Protein AF-A0A7S0GCL4-F1 (afdb_monomer_lite)

Foldseek 3Di:
DDDPDQPDWDACPPPVSVPPAAFPVRHRDDRIFGWDPWDADPVQRKIKTKGQCCVPPVTHHPQFRMKIWIFGADPVNQATQKTWIFTHHPPPPPVPDPPDDDHGPDIGMPNVDGDGDPDDDDPPPDD

Structure (mmCIF, N/CA/C/O backbone):
data_AF-A0A7S0GCL4-F1
#
_entry.id   AF-A0A7S0GCL4-F1
#
loop_
_atom_site.group_PDB
_atom_site.id
_atom_site.type_symbol
_atom_site.label_atom_id
_atom_site.label_alt_id
_atom_site.label_comp_id
_atom_site.label_asym_id
_atom_site.label_entity_id
_atom_site.label_seq_id
_atom_site.pdbx_PDB_ins_code
_atom_site.Cartn_x
_atom_site.Cartn_y
_atom_site.Cartn_z
_atom_site.occupancy
_atom_site.B_iso_or_equiv
_atom_site.auth_seq_id
_atom_site.auth_comp_id
_atom_site.auth_asym_id
_atom_site.auth_atom_id
_atom_site.pdbx_PDB_model_num
ATOM 1 N N . MET A 1 1 ? 24.208 -7.620 14.648 1.00 41.59 1 MET A N 1
ATOM 2 C CA . MET A 1 1 ? 23.331 -6.603 14.029 1.00 41.59 1 MET A CA 1
ATOM 3 C C . MET A 1 1 ? 22.014 -7.304 13.736 1.00 41.59 1 MET A C 1
ATOM 5 O O . MET A 1 1 ? 22.024 -8.241 12.950 1.00 41.59 1 MET A O 1
ATOM 9 N N . HIS A 1 2 ? 20.944 -6.985 14.464 1.00 43.97 2 HIS A N 1
ATOM 10 C CA . HIS A 1 2 ? 19.641 -7.617 14.237 1.00 43.97 2 HIS A CA 1
ATOM 11 C C . HIS A 1 2 ? 19.005 -7.027 12.972 1.00 43.97 2 HIS A C 1
ATOM 13 O O . HIS A 1 2 ? 19.175 -5.828 12.733 1.00 43.97 2 HIS A O 1
ATOM 19 N N . PRO A 1 3 ? 18.318 -7.834 12.144 1.00 53.06 3 PRO A N 1
ATOM 20 C CA . PRO A 1 3 ? 17.531 -7.286 11.050 1.00 53.06 3 PRO A CA 1
ATOM 21 C C . PRO A 1 3 ? 16.483 -6.320 11.624 1.00 53.06 3 PRO A C 1
ATOM 23 O O . PRO A 1 3 ? 15.993 -6.559 12.732 1.00 53.06 3 PRO A O 1
ATOM 26 N N . PRO A 1 4 ? 16.155 -5.224 10.919 1.00 57.09 4 PRO A N 1
ATOM 27 C CA . PRO A 1 4 ? 15.105 -4.322 11.366 1.00 57.09 4 PRO A CA 1
ATOM 28 C C . PRO A 1 4 ? 13.804 -5.109 11.539 1.00 57.09 4 PRO A C 1
ATOM 30 O O . PRO A 1 4 ? 13.431 -5.912 10.682 1.00 57.09 4 PRO A O 1
ATOM 33 N N . GLU A 1 5 ? 13.135 -4.895 12.665 1.00 63.59 5 GLU A N 1
ATOM 34 C CA . GLU A 1 5 ? 11.857 -5.527 12.959 1.00 63.59 5 GLU A CA 1
ATOM 35 C C . GLU A 1 5 ? 10.811 -5.062 11.934 1.00 63.59 5 GLU A C 1
ATOM 37 O O . GLU A 1 5 ? 10.559 -3.865 11.771 1.00 63.59 5 GLU A O 1
ATOM 42 N N . ILE A 1 6 ? 10.233 -6.005 11.183 1.00 64.44 6 ILE A N 1
ATOM 43 C CA . ILE A 1 6 ? 9.189 -5.699 10.200 1.00 64.44 6 ILE A CA 1
ATOM 44 C C . ILE A 1 6 ? 7.872 -5.534 10.958 1.00 64.44 6 ILE A C 1
ATOM 46 O O . ILE A 1 6 ? 7.178 -6.511 11.223 1.00 64.44 6 ILE A O 1
ATOM 50 N N . LEU A 1 7 ? 7.525 -4.287 11.276 1.00 76.69 7 LEU A N 1
ATOM 51 C CA . LEU A 1 7 ? 6.315 -3.954 12.038 1.00 76.69 7 LEU A CA 1
ATOM 52 C C . LEU A 1 7 ? 5.016 -4.166 11.243 1.00 76.69 7 LEU A C 1
ATOM 54 O O . LEU A 1 7 ? 3.968 -4.427 11.824 1.00 76.69 7 LEU A O 1
ATOM 58 N N . ALA A 1 8 ? 5.062 -4.043 9.913 1.00 86.06 8 ALA A N 1
ATOM 59 C CA . ALA A 1 8 ? 3.903 -4.219 9.039 1.00 86.06 8 ALA A CA 1
ATOM 60 C C . ALA A 1 8 ? 4.331 -4.609 7.616 1.00 86.06 8 ALA A C 1
ATOM 62 O O . ALA A 1 8 ? 5.408 -4.225 7.157 1.00 86.06 8 ALA A O 1
ATOM 63 N N . TYR A 1 9 ? 3.483 -5.345 6.891 1.00 89.62 9 TYR A N 1
ATOM 64 C CA . TYR A 1 9 ? 3.735 -5.740 5.501 1.00 89.62 9 TYR A CA 1
ATOM 65 C C . TYR A 1 9 ? 2.437 -6.004 4.723 1.00 89.62 9 TYR A C 1
ATOM 67 O O . TYR A 1 9 ? 1.403 -6.318 5.311 1.00 89.62 9 TYR A O 1
ATOM 75 N N . ILE A 1 10 ? 2.509 -5.945 3.391 1.00 86.06 10 ILE A N 1
ATOM 76 C CA . ILE A 1 10 ? 1.489 -6.504 2.491 1.00 86.06 10 ILE A CA 1
ATOM 77 C C . ILE A 1 10 ? 1.858 -7.952 2.163 1.00 86.06 10 ILE A C 1
ATOM 79 O O . ILE A 1 10 ? 3.008 -8.254 1.845 1.00 86.06 10 ILE A O 1
ATOM 83 N N . SER A 1 11 ? 0.880 -8.856 2.241 1.00 85.88 11 SER A N 1
ATOM 84 C CA . SER A 1 11 ? 1.043 -10.276 1.918 1.00 85.88 11 SER A CA 1
ATOM 85 C C . SER A 1 11 ? 0.431 -10.595 0.561 1.00 85.88 11 SER A C 1
ATOM 87 O O . SER A 1 11 ? -0.751 -10.343 0.342 1.00 85.88 11 SER A O 1
ATOM 89 N N . SER A 1 12 ? 1.203 -11.232 -0.314 1.00 81.44 12 SER A N 1
ATOM 90 C CA . SER A 1 12 ? 0.732 -11.796 -1.586 1.00 81.44 12 SER A CA 1
ATOM 91 C C . SER A 1 12 ? 0.666 -13.332 -1.533 1.00 81.44 12 SER A C 1
ATOM 93 O O . SER A 1 12 ? 0.786 -14.019 -2.543 1.00 81.44 12 SER A O 1
ATOM 95 N N . LYS A 1 13 ? 0.493 -13.910 -0.334 1.00 78.81 13 LYS A N 1
ATOM 96 C CA . LYS A 1 13 ? 0.359 -15.369 -0.154 1.00 78.81 13 LYS A CA 1
ATOM 97 C C . LYS A 1 13 ? -1.021 -15.920 -0.528 1.00 78.81 13 LYS A C 1
ATOM 99 O O . LYS A 1 13 ? -1.182 -17.135 -0.607 1.00 78.81 13 LYS A O 1
ATOM 104 N N . ASN A 1 14 ? -2.021 -15.060 -0.707 1.00 77.31 14 ASN A N 1
ATOM 105 C CA . ASN A 1 14 ? -3.361 -15.500 -1.077 1.00 77.31 14 ASN A CA 1
ATOM 106 C C . ASN A 1 14 ? -3.346 -16.042 -2.525 1.00 77.31 14 ASN A C 1
ATOM 108 O O . ASN A 1 14 ? -2.826 -15.366 -3.402 1.00 77.31 14 ASN A O 1
ATOM 112 N N . PRO A 1 15 ? -3.926 -17.215 -2.836 1.00 76.69 15 PRO A N 1
ATOM 113 C CA . PRO A 1 15 ? -3.960 -17.739 -4.206 1.00 76.69 15 PRO A CA 1
ATOM 114 C C . PRO A 1 15 ? -4.501 -16.757 -5.259 1.00 76.69 15 PRO A C 1
ATOM 116 O O . PRO A 1 15 ? -4.062 -16.797 -6.408 1.00 76.69 15 PRO A O 1
ATOM 119 N N . HIS A 1 16 ? -5.398 -15.846 -4.875 1.00 74.75 16 HIS A N 1
ATOM 120 C CA . HIS A 1 16 ? -5.942 -14.816 -5.758 1.00 74.75 16 HIS A CA 1
ATOM 121 C C . HIS A 1 16 ? -4.911 -13.772 -6.204 1.00 74.75 16 HIS A C 1
ATOM 123 O O . HIS A 1 16 ? -5.128 -13.126 -7.222 1.00 74.75 16 HIS A O 1
ATOM 129 N N . THR A 1 17 ? -3.771 -13.622 -5.524 1.00 76.94 17 THR A N 1
ATOM 130 C CA . THR A 1 17 ? -2.703 -12.704 -5.960 1.00 76.94 17 THR A CA 1
ATOM 131 C C . THR A 1 17 ? -1.802 -13.310 -7.034 1.00 76.94 17 THR A C 1
ATOM 133 O O . THR A 1 17 ? -0.928 -12.620 -7.546 1.00 76.94 17 THR A O 1
ATOM 136 N N . ARG A 1 18 ? -2.027 -14.567 -7.451 1.00 76.44 18 ARG A N 1
ATOM 137 C CA . ARG A 1 18 ? -1.298 -15.187 -8.577 1.00 76.44 18 ARG A CA 1
ATOM 138 C C . ARG A 1 18 ? -1.524 -14.481 -9.914 1.00 76.44 18 ARG A C 1
ATOM 140 O O . ARG A 1 18 ? -0.704 -14.629 -10.809 1.00 76.44 18 ARG A O 1
ATOM 147 N N . VAL A 1 19 ? -2.625 -13.742 -10.051 1.00 84.19 19 VAL A N 1
ATOM 148 C CA . VAL A 1 19 ? -2.934 -12.961 -11.261 1.00 84.19 19 VAL A CA 1
ATOM 149 C C . VAL A 1 19 ? -2.188 -11.627 -11.310 1.00 84.19 19 VAL A C 1
ATOM 151 O O . VAL A 1 19 ? -2.281 -10.913 -12.305 1.00 84.19 19 VAL A O 1
ATOM 154 N N . TRP A 1 20 ? -1.491 -11.250 -10.235 1.00 85.31 20 TRP A N 1
ATOM 155 C CA . TRP A 1 20 ? -0.761 -9.990 -10.189 1.0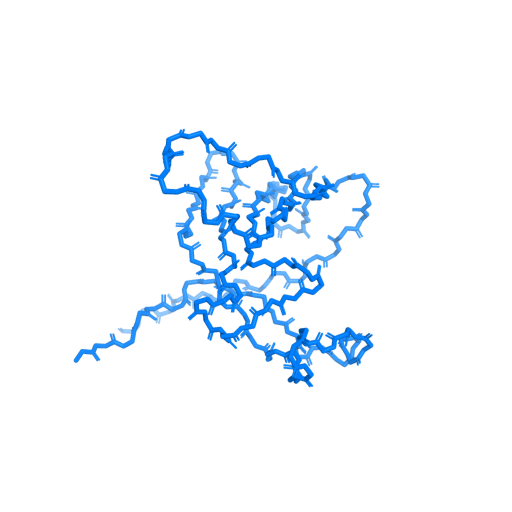0 85.31 20 TRP A CA 1
ATOM 156 C C . TRP A 1 20 ? 0.464 -10.033 -11.109 1.00 85.31 20 TRP A C 1
ATOM 158 O O . TRP A 1 20 ? 1.127 -11.069 -11.198 1.00 85.31 20 TRP A O 1
ATOM 168 N N . PRO A 1 21 ? 0.786 -8.915 -11.785 1.00 90.62 21 PRO A N 1
ATOM 169 C CA . PRO A 1 21 ? 1.947 -8.860 -12.655 1.00 90.62 21 PRO A CA 1
ATOM 170 C C . PRO A 1 21 ? 3.238 -9.026 -11.851 1.00 90.62 21 PRO A C 1
ATOM 172 O O . PRO A 1 21 ? 3.327 -8.619 -10.686 1.00 90.62 21 PRO A O 1
ATOM 175 N N . ALA A 1 22 ? 4.248 -9.584 -12.514 1.00 93.81 22 ALA A N 1
ATOM 176 C CA . ALA A 1 22 ? 5.623 -9.597 -12.036 1.00 93.81 22 ALA A CA 1
ATOM 177 C C . ALA A 1 22 ? 6.133 -8.170 -11.750 1.00 93.81 22 ALA A C 1
ATOM 179 O O . ALA A 1 22 ? 5.549 -7.175 -12.188 1.00 93.81 22 ALA A O 1
ATOM 180 N N . LEU A 1 23 ? 7.245 -8.080 -11.022 1.00 95.06 23 LEU A N 1
ATOM 181 C CA . LEU A 1 23 ? 8.044 -6.859 -10.970 1.00 95.06 23 LEU A CA 1
ATOM 182 C C . LEU A 1 23 ? 8.518 -6.497 -12.385 1.00 95.06 23 LEU A C 1
ATOM 184 O O . LEU A 1 23 ? 8.614 -7.361 -13.257 1.00 95.06 23 LEU A O 1
ATOM 188 N N . ASP A 1 24 ? 8.854 -5.231 -12.623 1.00 95.38 24 ASP A N 1
ATOM 189 C CA . ASP A 1 24 ? 9.166 -4.757 -13.982 1.00 95.38 24 ASP A CA 1
ATOM 190 C C . ASP A 1 24 ? 10.471 -5.359 -14.544 1.00 95.38 24 ASP A C 1
ATOM 192 O O . ASP A 1 24 ? 10.722 -5.302 -15.745 1.00 95.38 24 ASP A O 1
ATOM 196 N N . ASN A 1 25 ? 11.294 -5.974 -13.689 1.00 94.81 25 ASN A N 1
ATOM 197 C CA . ASN A 1 25 ? 12.466 -6.760 -14.085 1.00 94.81 25 ASN A CA 1
ATOM 198 C C . ASN A 1 25 ? 12.143 -8.240 -14.400 1.00 94.81 25 ASN A C 1
ATOM 200 O O . ASN A 1 25 ? 13.058 -9.028 -14.628 1.00 94.81 25 ASN A O 1
ATOM 204 N N . GLY A 1 26 ? 10.866 -8.633 -14.373 1.00 95.81 26 GLY A N 1
ATOM 205 C CA . GLY A 1 26 ? 10.388 -9.996 -14.618 1.00 95.81 26 GLY A CA 1
ATOM 206 C C . GLY A 1 26 ? 10.386 -10.919 -13.395 1.00 95.81 26 GLY A C 1
ATOM 207 O O . GLY A 1 26 ? 9.885 -12.039 -13.489 1.00 95.81 26 GLY A O 1
ATOM 208 N N . ALA A 1 27 ? 10.904 -10.483 -12.242 1.00 93.38 27 ALA A N 1
ATOM 209 C CA . ALA A 1 27 ? 10.878 -11.288 -11.023 1.00 93.38 27 ALA A CA 1
ATOM 210 C C . ALA A 1 27 ? 9.442 -11.442 -10.479 1.00 93.38 27 ALA A C 1
ATOM 212 O O . ALA A 1 27 ? 8.634 -10.516 -10.591 1.00 93.38 27 ALA A O 1
ATOM 213 N N . PRO A 1 28 ? 9.094 -12.583 -9.856 1.00 91.81 28 PRO A N 1
ATOM 214 C CA . PRO A 1 28 ? 7.778 -12.758 -9.250 1.00 91.81 28 PRO A CA 1
ATOM 215 C C . PRO A 1 28 ? 7.551 -11.750 -8.118 1.00 91.81 28 PRO A C 1
ATOM 217 O O . PRO A 1 28 ? 8.492 -11.330 -7.442 1.00 91.81 28 PRO A O 1
ATOM 220 N N . ILE A 1 29 ? 6.287 -11.399 -7.871 1.00 91.00 29 ILE A N 1
ATOM 221 C CA . ILE A 1 29 ? 5.937 -10.537 -6.741 1.00 91.00 29 ILE A CA 1
ATOM 222 C C . ILE A 1 29 ? 6.358 -11.189 -5.408 1.00 91.00 29 ILE A C 1
ATOM 224 O O . ILE A 1 29 ? 6.047 -12.362 -5.173 1.00 91.00 29 ILE A O 1
ATOM 228 N N . PRO A 1 30 ? 7.052 -10.462 -4.510 1.00 91.00 30 PRO A N 1
ATOM 229 C CA . PRO A 1 30 ? 7.454 -11.002 -3.217 1.00 91.00 30 PRO A CA 1
ATOM 230 C C . PRO A 1 30 ? 6.250 -11.414 -2.368 1.00 91.00 30 PRO A C 1
ATOM 232 O O . PRO A 1 30 ? 5.263 -10.682 -2.282 1.00 91.00 30 PRO A O 1
ATOM 235 N N . ALA A 1 31 ? 6.361 -12.553 -1.676 1.00 88.00 31 ALA A N 1
ATOM 236 C CA . ALA A 1 31 ? 5.302 -13.088 -0.810 1.00 88.00 31 ALA A CA 1
ATOM 237 C C . ALA A 1 31 ? 4.922 -12.139 0.343 1.00 88.00 31 ALA A C 1
ATOM 239 O O . ALA A 1 31 ? 3.784 -12.152 0.819 1.00 88.00 31 ALA A O 1
ATOM 240 N N . ARG A 1 32 ? 5.889 -11.346 0.820 1.00 89.00 32 ARG A N 1
ATOM 241 C CA . ARG A 1 32 ? 5.712 -10.293 1.822 1.00 89.00 32 ARG A CA 1
ATOM 242 C C . ARG A 1 32 ? 6.477 -9.056 1.379 1.00 89.00 32 ARG A C 1
ATOM 244 O O . ARG A 1 32 ? 7.653 -9.156 1.041 1.00 89.00 32 ARG A O 1
ATOM 251 N N . VAL A 1 33 ? 5.810 -7.913 1.424 1.00 90.94 33 VAL A N 1
ATOM 252 C CA . VAL A 1 33 ? 6.370 -6.615 1.054 1.00 90.94 33 VAL A CA 1
ATOM 253 C C . VAL A 1 33 ? 6.320 -5.710 2.284 1.00 90.94 33 VAL A C 1
ATOM 255 O O . VAL A 1 33 ? 5.216 -5.349 2.700 1.00 90.94 33 VAL A O 1
ATOM 258 N N . PRO A 1 34 ? 7.463 -5.403 2.920 1.00 92.06 34 PRO A N 1
ATOM 259 C CA . PRO A 1 34 ? 7.477 -4.675 4.179 1.00 92.06 34 PRO A CA 1
ATOM 260 C C . PRO A 1 34 ? 7.067 -3.217 3.976 1.00 92.06 34 PRO A C 1
ATOM 262 O O . PRO A 1 34 ? 7.399 -2.594 2.967 1.00 92.06 34 PRO A O 1
ATOM 265 N N . PHE A 1 35 ? 6.382 -2.662 4.972 1.00 92.19 35 PHE A N 1
ATOM 266 C CA . PHE A 1 35 ? 6.254 -1.220 5.094 1.00 92.19 35 PHE A CA 1
ATOM 267 C C . PHE A 1 35 ? 7.476 -0.645 5.806 1.00 92.19 35 PHE A C 1
ATOM 269 O O . PHE A 1 35 ? 7.920 -1.139 6.842 1.00 92.19 35 PHE A O 1
ATOM 276 N N . ARG A 1 36 ? 7.975 0.460 5.272 1.00 90.38 36 ARG A N 1
ATOM 277 C CA . ARG A 1 36 ? 8.964 1.344 5.878 1.00 90.38 36 ARG A CA 1
ATOM 278 C C . ARG A 1 36 ? 8.281 2.612 6.377 1.00 90.38 36 ARG A C 1
ATOM 280 O O . ARG A 1 36 ? 7.168 2.935 5.961 1.00 90.38 36 ARG A O 1
ATOM 287 N N . ARG A 1 37 ? 8.970 3.342 7.264 1.00 89.81 37 ARG A N 1
ATOM 288 C CA . ARG A 1 37 ? 8.496 4.619 7.841 1.00 89.81 37 ARG A CA 1
ATOM 289 C C . ARG A 1 37 ? 7.064 4.516 8.381 1.00 89.81 37 ARG A C 1
ATOM 291 O O . ARG A 1 37 ? 6.224 5.381 8.139 1.00 89.81 37 ARG A O 1
ATOM 298 N N . VAL A 1 38 ? 6.795 3.410 9.071 1.00 91.81 38 VAL A N 1
ATOM 299 C CA . VAL A 1 38 ? 5.483 3.113 9.640 1.00 91.81 38 VAL A CA 1
ATOM 300 C C . VAL A 1 38 ? 5.164 4.119 10.744 1.00 91.81 38 VAL A C 1
ATOM 302 O O . VAL A 1 38 ? 6.006 4.401 11.593 1.00 91.81 38 VAL A O 1
ATOM 305 N N . SER A 1 39 ? 3.943 4.651 10.739 1.00 92.19 39 SER A N 1
ATOM 306 C CA . SER A 1 39 ? 3.397 5.420 11.860 1.00 92.19 39 SER A CA 1
ATOM 307 C C . SER A 1 39 ? 1.917 5.116 12.063 1.00 92.19 39 SER A C 1
ATOM 309 O O . SER A 1 39 ? 1.183 4.834 11.111 1.00 92.19 39 SER A O 1
ATOM 311 N N . TRP A 1 40 ? 1.491 5.178 13.321 1.00 92.06 40 TRP A N 1
ATOM 312 C CA . TRP A 1 40 ? 0.120 4.943 13.746 1.00 92.06 40 TRP A CA 1
ATOM 313 C C . TRP A 1 40 ? -0.369 6.122 14.584 1.00 92.06 40 TRP A C 1
ATOM 315 O O . TRP A 1 40 ? 0.287 6.512 15.547 1.00 92.06 40 TRP A O 1
ATOM 325 N N . ASP A 1 41 ? -1.518 6.679 14.209 1.00 93.44 41 ASP A N 1
ATOM 326 C CA . ASP A 1 41 ? -2.238 7.677 14.996 1.00 93.44 41 ASP A CA 1
ATOM 327 C C . ASP A 1 41 ? -3.505 7.026 15.578 1.00 93.44 41 ASP A C 1
ATOM 329 O O . ASP A 1 41 ? -4.456 6.787 14.825 1.00 93.44 41 ASP A O 1
ATOM 333 N N . PRO A 1 42 ? -3.539 6.709 16.886 1.00 91.38 42 PRO A N 1
ATOM 334 C CA . PRO A 1 42 ? -4.685 6.045 17.502 1.00 91.38 42 PRO A CA 1
ATOM 335 C C . PRO A 1 42 ? -5.920 6.947 17.610 1.00 91.38 42 PRO A C 1
ATOM 337 O O . PRO A 1 42 ? -7.036 6.429 17.580 1.00 91.38 42 PRO A O 1
ATOM 340 N N . GLY A 1 43 ? -5.748 8.271 17.706 1.00 94.00 43 GLY A N 1
ATOM 341 C CA . GLY A 1 43 ? -6.866 9.216 17.793 1.00 94.00 43 GLY A CA 1
ATOM 342 C C . GLY A 1 43 ? -7.643 9.275 16.481 1.00 94.00 43 GLY A C 1
ATOM 343 O O . GLY A 1 43 ? -8.872 9.193 16.463 1.00 94.00 43 GLY A O 1
ATOM 344 N N . GLU A 1 44 ? -6.911 9.304 15.369 1.00 94.12 44 GLU A N 1
ATOM 345 C CA . GLU A 1 44 ? -7.488 9.303 14.023 1.00 94.12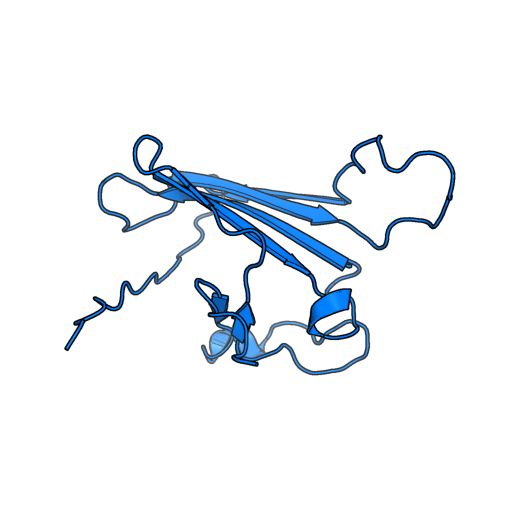 44 GLU A CA 1
ATOM 346 C C . GLU A 1 44 ? -7.717 7.905 13.440 1.00 94.12 44 GLU A C 1
ATOM 348 O O . GLU A 1 44 ? -8.327 7.783 12.376 1.00 94.12 44 GLU A O 1
ATOM 353 N N . ARG A 1 45 ? -7.229 6.856 14.111 1.00 95.31 45 ARG A N 1
ATOM 354 C CA . ARG A 1 45 ? -7.139 5.479 13.599 1.00 95.31 45 ARG A CA 1
ATOM 355 C C . ARG A 1 45 ? -6.489 5.413 12.218 1.00 95.31 45 ARG A C 1
ATOM 357 O O . ARG A 1 45 ? -6.986 4.758 11.300 1.00 95.31 45 ARG A O 1
ATOM 364 N N . LEU A 1 46 ? -5.387 6.142 12.068 1.00 94.56 46 LEU A N 1
ATOM 365 C CA . LEU A 1 46 ? -4.741 6.381 10.786 1.00 94.56 46 LEU A CA 1
ATOM 366 C C . LEU A 1 46 ? -3.349 5.751 10.742 1.00 94.56 46 LEU A C 1
ATOM 368 O O . LEU A 1 46 ? -2.404 6.226 11.373 1.00 94.56 46 LEU A O 1
ATOM 372 N N . PHE A 1 47 ? -3.224 4.714 9.920 1.00 94.31 47 PHE A N 1
ATOM 373 C CA . PHE A 1 47 ? -1.956 4.093 9.563 1.00 94.31 47 PHE A CA 1
ATOM 374 C C . PHE A 1 47 ? -1.297 4.840 8.405 1.00 94.31 47 PHE A C 1
ATOM 376 O O . PHE A 1 47 ? -1.959 5.237 7.438 1.00 94.31 47 PHE A O 1
ATOM 383 N N . ARG A 1 48 ? 0.027 4.987 8.473 1.00 94.94 48 ARG A N 1
ATOM 384 C CA . ARG A 1 48 ? 0.859 5.419 7.349 1.00 94.94 48 ARG A CA 1
ATOM 385 C C . ARG A 1 48 ? 2.040 4.476 7.194 1.00 94.94 48 ARG A C 1
ATOM 387 O O . ARG A 1 48 ? 2.630 4.057 8.186 1.00 94.94 48 ARG A O 1
ATOM 394 N N . GLY A 1 49 ? 2.411 4.202 5.952 1.00 93.75 49 GLY A N 1
ATOM 395 C CA . GLY A 1 49 ? 3.576 3.386 5.632 1.00 93.75 49 GLY A CA 1
ATOM 396 C C . GLY A 1 49 ? 3.978 3.533 4.173 1.00 93.75 49 GLY A C 1
ATOM 397 O O . GLY A 1 49 ? 3.173 3.919 3.325 1.00 93.75 49 GLY A O 1
ATOM 398 N N . GLU A 1 50 ? 5.233 3.226 3.876 1.00 94.44 50 GLU A N 1
ATOM 399 C CA . GLU A 1 50 ? 5.794 3.288 2.529 1.00 94.44 50 GLU A CA 1
ATOM 400 C C . GLU A 1 50 ? 6.287 1.912 2.085 1.00 94.44 50 GLU A C 1
ATOM 402 O O . GLU A 1 50 ? 6.865 1.179 2.876 1.00 94.44 50 GLU A O 1
ATOM 407 N N . ILE A 1 51 ? 6.106 1.573 0.815 1.00 93.69 51 ILE A N 1
ATOM 408 C CA . ILE A 1 51 ? 6.779 0.442 0.174 1.00 93.69 51 ILE A CA 1
ATOM 409 C C . ILE A 1 51 ? 7.840 1.016 -0.759 1.00 93.69 51 ILE A C 1
ATOM 411 O O . ILE A 1 51 ? 7.502 1.779 -1.668 1.00 93.69 51 ILE A O 1
ATOM 415 N N . CYS A 1 52 ? 9.103 0.642 -0.551 1.00 94.12 52 CYS A N 1
ATOM 416 C CA . CYS A 1 52 ? 10.236 1.093 -1.358 1.00 94.12 52 CYS A CA 1
ATOM 417 C C . CYS A 1 52 ? 10.711 -0.031 -2.288 1.00 94.12 52 CYS A C 1
ATOM 419 O O . CYS A 1 52 ? 11.676 -0.727 -1.984 1.00 94.12 52 CYS A O 1
ATOM 421 N N . TRP A 1 53 ? 10.056 -0.193 -3.442 1.00 93.50 53 TRP A N 1
ATOM 422 C CA . TRP A 1 53 ? 10.320 -1.298 -4.374 1.00 93.50 53 TRP A CA 1
ATOM 423 C C . TRP A 1 53 ? 11.788 -1.403 -4.794 1.00 93.50 53 TRP A C 1
ATOM 425 O O . TRP A 1 53 ? 12.368 -2.487 -4.775 1.00 93.50 53 TRP A O 1
ATOM 435 N N . VAL A 1 54 ? 12.404 -0.266 -5.121 1.00 92.94 54 VAL A N 1
ATOM 436 C CA . VAL A 1 54 ? 13.792 -0.227 -5.604 1.00 92.94 54 VAL A CA 1
ATOM 437 C C . VAL A 1 54 ? 14.780 -0.592 -4.503 1.00 92.94 54 VAL A C 1
ATOM 439 O O . VAL A 1 54 ? 15.729 -1.333 -4.748 1.00 92.94 54 VAL A O 1
ATOM 442 N N . ASP A 1 55 ? 14.556 -0.096 -3.291 1.00 91.31 55 ASP A N 1
ATOM 443 C CA . ASP A 1 55 ? 15.482 -0.322 -2.186 1.00 91.31 55 ASP A CA 1
ATOM 444 C C . ASP A 1 55 ? 15.369 -1.743 -1.623 1.00 91.31 55 ASP A C 1
ATOM 446 O O . ASP A 1 55 ? 16.370 -2.296 -1.181 1.00 91.31 55 ASP A O 1
ATOM 450 N N . ASP A 1 56 ? 14.156 -2.306 -1.585 1.00 91.56 56 ASP A N 1
ATOM 451 C CA . ASP A 1 56 ? 13.890 -3.626 -1.002 1.00 91.56 56 ASP A CA 1
ATOM 452 C C . ASP A 1 56 ? 14.074 -4.771 -2.011 1.00 91.56 56 ASP A C 1
ATOM 454 O O . ASP A 1 56 ? 14.490 -5.864 -1.633 1.00 91.56 56 ASP A O 1
ATOM 458 N N . PHE A 1 57 ? 13.765 -4.540 -3.291 1.00 92.69 57 PHE A N 1
ATOM 459 C CA . PHE A 1 57 ? 13.695 -5.600 -4.309 1.00 92.69 57 PHE A CA 1
ATOM 460 C C . PHE A 1 57 ? 14.508 -5.306 -5.570 1.00 92.69 57 PHE A C 1
ATOM 462 O O . PHE A 1 57 ? 14.456 -6.087 -6.520 1.00 92.69 57 PHE A O 1
ATOM 469 N N . HIS A 1 58 ? 15.252 -4.195 -5.602 1.00 93.75 58 HIS A N 1
ATOM 470 C CA . HIS A 1 58 ? 16.086 -3.791 -6.740 1.00 93.75 58 HIS A CA 1
ATOM 471 C C . HIS A 1 58 ? 15.316 -3.717 -8.070 1.00 93.75 58 HIS A C 1
ATOM 473 O O . HIS A 1 58 ? 15.871 -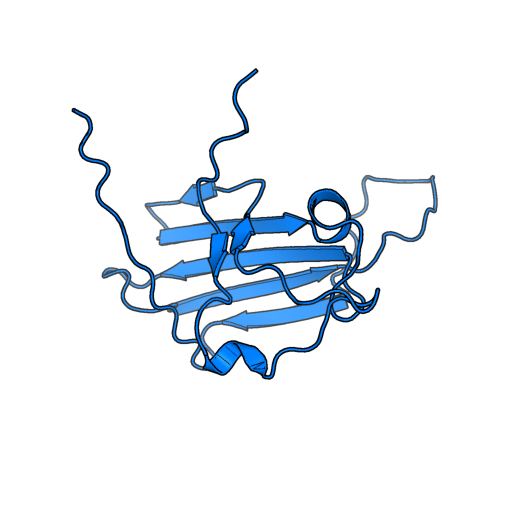3.950 -9.144 1.00 93.75 58 HIS A O 1
ATOM 479 N N . ALA A 1 59 ? 14.024 -3.390 -7.994 1.00 94.62 59 ALA A N 1
ATOM 480 C CA . ALA A 1 59 ? 13.117 -3.313 -9.130 1.00 94.62 59 ALA A CA 1
ATOM 481 C C . ALA A 1 59 ? 12.031 -2.259 -8.895 1.00 94.62 59 ALA A C 1
ATOM 483 O O . ALA A 1 59 ? 11.782 -1.839 -7.768 1.00 94.62 59 ALA A O 1
ATOM 484 N N . THR A 1 60 ? 11.355 -1.850 -9.962 1.00 94.94 60 THR A N 1
ATOM 485 C CA . THR A 1 60 ? 10.071 -1.149 -9.874 1.00 94.94 60 THR A CA 1
ATOM 486 C C . THR A 1 60 ? 8.921 -2.149 -9.983 1.00 94.94 60 THR A C 1
ATOM 488 O O . THR A 1 60 ? 9.107 -3.288 -10.424 1.00 94.94 60 THR A O 1
ATOM 491 N N . TRP A 1 61 ? 7.722 -1.730 -9.580 1.00 93.62 61 TRP A N 1
ATOM 492 C CA . TRP A 1 61 ? 6.501 -2.482 -9.852 1.00 93.62 61 TRP A CA 1
ATOM 493 C C . TRP A 1 61 ? 5.472 -1.579 -10.516 1.00 93.62 61 TRP A C 1
ATOM 495 O O . TRP A 1 61 ? 5.094 -0.546 -9.954 1.00 93.62 61 TRP A O 1
ATOM 505 N N . GLN A 1 62 ? 5.037 -1.960 -11.719 1.00 90.81 62 GLN A N 1
ATOM 506 C CA . GLN A 1 62 ? 4.109 -1.183 -12.541 1.00 90.81 62 GLN A CA 1
ATOM 507 C C . GLN A 1 62 ? 4.623 0.247 -12.798 1.00 90.81 62 GLN A C 1
ATOM 509 O O . GLN A 1 62 ? 3.903 1.233 -12.643 1.00 90.81 62 GLN A O 1
ATOM 514 N N . GLY A 1 63 ? 5.913 0.373 -13.119 1.00 90.56 63 GLY A N 1
ATOM 515 C CA . GLY A 1 63 ? 6.604 1.639 -13.388 1.00 90.56 63 GLY A CA 1
ATOM 516 C C . GLY A 1 63 ? 6.882 2.501 -12.152 1.00 90.56 63 GLY A C 1
ATOM 517 O O . GLY A 1 63 ? 7.419 3.604 -12.277 1.00 90.56 63 GLY A O 1
ATOM 518 N N . CYS A 1 64 ? 6.532 2.028 -10.954 1.00 92.81 64 CYS A N 1
ATOM 519 C CA . CYS A 1 64 ? 6.637 2.794 -9.719 1.00 92.81 64 CYS A CA 1
ATOM 520 C C . CYS A 1 64 ? 7.782 2.290 -8.838 1.00 92.81 64 CYS A C 1
ATOM 522 O O . CYS A 1 64 ? 7.923 1.094 -8.586 1.00 92.81 64 CYS A O 1
ATOM 524 N N . ALA A 1 65 ? 8.578 3.222 -8.319 1.00 94.25 65 ALA A N 1
ATOM 525 C CA . ALA A 1 65 ? 9.677 2.941 -7.402 1.00 94.25 65 ALA A CA 1
ATOM 526 C C . ALA A 1 65 ? 9.234 2.921 -5.936 1.00 94.25 65 ALA A C 1
ATOM 528 O O . ALA A 1 65 ? 9.850 2.245 -5.112 1.00 94.25 65 ALA A O 1
ATOM 529 N N . LYS A 1 66 ? 8.177 3.669 -5.600 1.00 93.75 66 LYS A N 1
ATOM 530 C CA . LYS A 1 66 ? 7.704 3.813 -4.223 1.00 93.75 66 LYS A CA 1
ATOM 531 C C . LYS A 1 66 ? 6.199 3.992 -4.162 1.00 93.75 66 LYS A C 1
ATOM 533 O O . LYS A 1 66 ? 5.643 4.760 -4.943 1.00 93.75 66 LYS A O 1
ATOM 538 N N . TRP A 1 67 ? 5.554 3.341 -3.205 1.00 93.94 67 TRP A N 1
ATOM 539 C CA . TRP A 1 67 ? 4.141 3.545 -2.887 1.00 93.94 67 TRP A CA 1
ATOM 540 C C . TRP A 1 67 ? 4.004 4.066 -1.452 1.00 93.94 67 TRP A C 1
ATOM 542 O O . TRP A 1 67 ? 4.615 3.517 -0.542 1.00 93.94 67 TRP A O 1
ATOM 552 N N . CYS A 1 68 ? 3.198 5.102 -1.233 1.00 94.88 68 CYS A N 1
ATOM 553 C CA . CYS A 1 68 ? 2.935 5.685 0.085 1.00 94.88 68 CYS A CA 1
ATOM 554 C C . CYS A 1 68 ? 1.462 5.498 0.443 1.00 94.88 68 CYS A C 1
ATOM 556 O O . CYS A 1 68 ? 0.580 5.921 -0.302 1.00 94.88 68 CYS A O 1
ATOM 558 N N . TYR A 1 69 ? 1.202 4.896 1.597 1.00 94.19 69 TYR A N 1
ATOM 559 C CA . TYR A 1 69 ? -0.134 4.571 2.073 1.00 94.19 69 TYR A CA 1
ATOM 560 C C . TYR A 1 69 ? -0.558 5.484 3.218 1.00 94.19 69 TYR A C 1
ATOM 562 O O . TYR A 1 69 ? 0.222 5.787 4.124 1.00 94.19 69 TYR A O 1
ATOM 570 N N . ARG A 1 70 ? -1.835 5.864 3.194 1.00 94.75 70 ARG A N 1
ATOM 571 C CA . ARG A 1 70 ? -2.583 6.435 4.316 1.00 94.75 70 ARG A CA 1
ATOM 572 C C . ARG A 1 70 ? -3.872 5.636 4.439 1.00 94.75 70 ARG A C 1
ATOM 574 O O . ARG A 1 70 ? -4.659 5.652 3.504 1.00 94.75 70 ARG A O 1
ATOM 581 N N . ILE A 1 71 ? -4.084 4.932 5.542 1.00 92.88 71 ILE A N 1
ATOM 582 C CA . ILE A 1 71 ? -5.246 4.050 5.720 1.00 92.88 71 ILE A CA 1
ATOM 583 C C . ILE A 1 71 ? -5.941 4.431 7.021 1.00 92.88 71 ILE A C 1
ATOM 585 O O . ILE A 1 71 ? -5.353 4.276 8.091 1.00 92.88 71 ILE A O 1
ATOM 589 N N . LYS A 1 72 ? -7.170 4.945 6.928 1.00 93.75 72 LYS A N 1
ATOM 590 C CA . LYS A 1 72 ? -8.013 5.222 8.091 1.00 93.75 72 LYS A CA 1
ATOM 591 C C . LYS A 1 72 ? -8.978 4.066 8.300 1.00 93.75 72 LYS A C 1
ATOM 593 O O . LYS A 1 72 ? -9.746 3.735 7.396 1.00 93.75 72 LYS A O 1
ATOM 598 N N . PHE A 1 73 ? -8.947 3.486 9.489 1.00 91.12 73 PHE A N 1
ATOM 599 C CA . PHE A 1 73 ? -9.837 2.397 9.871 1.00 91.12 73 PHE A CA 1
ATOM 600 C C . PHE A 1 73 ? -11.101 2.922 10.562 1.00 91.12 73 PHE A C 1
ATOM 602 O O . PHE A 1 73 ? -11.117 4.010 11.159 1.00 91.12 73 PHE A O 1
ATOM 609 N N . ASP A 1 74 ? -12.177 2.143 10.485 1.00 90.69 74 ASP A N 1
ATOM 610 C CA . ASP A 1 74 ? -13.350 2.341 11.334 1.00 90.69 74 ASP A CA 1
ATOM 611 C C . ASP A 1 74 ? -12.995 2.149 12.821 1.00 90.69 74 ASP A C 1
ATOM 613 O O . ASP A 1 74 ? -11.880 1.771 13.181 1.00 90.69 74 ASP A O 1
ATOM 617 N N . SER A 1 75 ? -13.936 2.439 13.720 1.00 91.75 75 SER A N 1
ATOM 618 C CA . SER A 1 75 ? -13.715 2.299 15.167 1.00 91.75 75 SER A CA 1
ATOM 619 C C . SER A 1 75 ? -13.436 0.865 15.614 1.00 91.75 75 SER A C 1
ATOM 621 O O . SER A 1 75 ? -12.847 0.680 16.676 1.00 91.75 75 SER A O 1
ATOM 623 N N . SER A 1 76 ? -13.851 -0.131 14.828 1.00 89.56 76 SER A N 1
ATOM 624 C CA . SER A 1 76 ? -13.697 -1.549 15.150 1.00 89.56 76 SER A CA 1
ATOM 625 C C . SER A 1 76 ? -12.589 -2.237 14.348 1.00 89.56 76 SER A C 1
ATOM 627 O O . SER A 1 76 ? -12.417 -3.443 14.495 1.00 89.56 76 SER A O 1
ATOM 629 N N . PHE A 1 77 ? -11.821 -1.497 13.536 1.00 86.06 77 PHE A N 1
ATOM 630 C CA . PHE A 1 77 ? -10.739 -2.026 12.689 1.00 86.06 77 PHE A CA 1
ATOM 631 C C . PHE A 1 77 ? -11.171 -3.152 11.738 1.00 86.06 77 PHE A C 1
ATOM 633 O O . PHE A 1 77 ? -10.373 -4.006 11.350 1.00 86.06 77 PHE A O 1
ATOM 640 N N . THR A 1 78 ? -12.443 -3.153 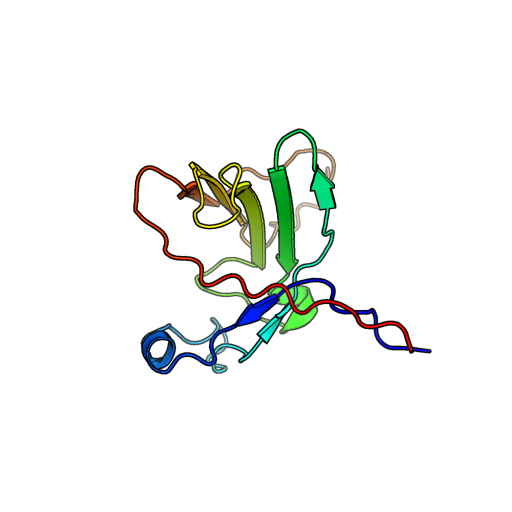11.354 1.00 84.56 78 THR A N 1
ATOM 641 C CA . THR A 1 78 ? -13.041 -4.142 10.459 1.00 84.56 78 THR A CA 1
ATOM 642 C C . THR A 1 78 ? -12.939 -3.737 8.993 1.00 84.56 78 THR A C 1
ATOM 644 O O . THR A 1 78 ? -12.915 -4.606 8.121 1.00 84.56 78 THR A O 1
ATOM 647 N N . CYS A 1 79 ? -12.851 -2.437 8.695 1.00 83.38 79 CYS A N 1
ATOM 648 C CA . CYS A 1 79 ? -12.759 -1.939 7.327 1.00 83.38 79 CYS A CA 1
ATOM 649 C C . CYS A 1 79 ? -11.946 -0.641 7.214 1.00 83.38 79 CYS A C 1
ATOM 651 O O . CYS A 1 79 ? -11.661 0.050 8.195 1.00 83.38 79 CYS A O 1
ATOM 653 N N . ILE A 1 80 ? -11.565 -0.303 5.979 1.00 89.38 80 ILE A N 1
ATOM 654 C CA . ILE A 1 80 ? -11.010 1.012 5.652 1.00 89.38 80 ILE A CA 1
ATOM 655 C C . ILE A 1 80 ? -12.171 1.964 5.377 1.00 89.38 80 ILE A C 1
ATOM 657 O O . ILE A 1 80 ? -12.984 1.700 4.494 1.00 89.38 80 ILE A O 1
ATOM 661 N N . VAL A 1 81 ? -12.215 3.093 6.082 1.00 91.06 81 VAL A N 1
ATOM 662 C CA . VAL A 1 81 ? -13.254 4.121 5.891 1.00 91.06 81 VAL A CA 1
ATOM 663 C C . VAL A 1 81 ? -12.797 5.268 4.999 1.00 91.06 81 VAL A C 1
ATOM 665 O O . VAL A 1 81 ? -13.624 5.942 4.396 1.00 91.06 81 VAL A O 1
ATOM 668 N N . SER A 1 82 ? -11.490 5.525 4.926 1.00 91.94 82 SER A N 1
ATOM 669 C CA . SER A 1 82 ? -10.906 6.491 3.993 1.00 91.94 82 SER A CA 1
ATOM 670 C C . SER A 1 82 ? -9.395 6.317 3.881 1.00 91.94 82 SER A C 1
ATOM 672 O O . SER A 1 82 ? -8.767 5.572 4.640 1.00 91.94 82 SER A O 1
ATOM 674 N N . GLY A 1 83 ? -8.786 7.028 2.936 1.00 90.62 83 GLY A N 1
ATOM 675 C CA . GLY A 1 83 ? -7.341 7.059 2.770 1.00 90.62 83 GLY A CA 1
ATOM 676 C C . GLY A 1 83 ? -6.937 6.969 1.312 1.00 90.62 83 GLY A C 1
ATOM 677 O O . GLY A 1 83 ? -7.688 7.363 0.424 1.00 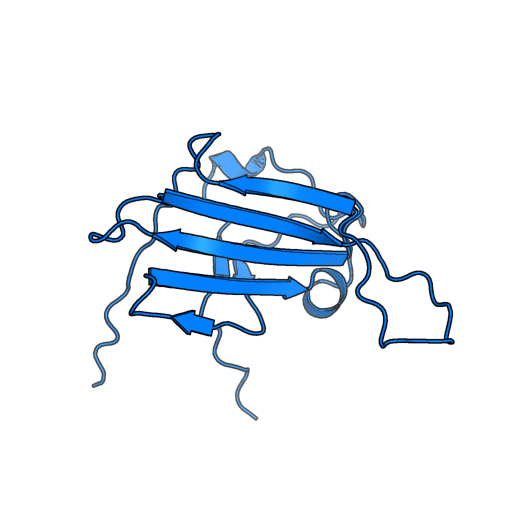90.62 83 GLY A O 1
ATOM 678 N N . GLY A 1 84 ? -5.742 6.451 1.065 1.00 91.81 84 GLY A N 1
ATOM 679 C CA . GLY A 1 84 ? -5.284 6.186 -0.282 1.00 91.81 84 GLY A CA 1
ATOM 680 C C . GLY A 1 84 ? -3.863 5.653 -0.376 1.00 91.81 84 GLY A C 1
ATOM 681 O O . GLY A 1 84 ? -3.125 5.564 0.612 1.00 91.81 84 GLY A O 1
ATOM 682 N N . CYS A 1 85 ? -3.491 5.331 -1.608 1.00 91.88 85 CYS A N 1
ATOM 683 C CA . CYS A 1 85 ? -2.147 4.979 -2.027 1.00 91.88 85 CYS A CA 1
ATOM 684 C C . CYS A 1 85 ? -1.674 5.974 -3.090 1.00 91.88 85 CYS A C 1
ATOM 686 O O . CYS A 1 85 ? -2.276 6.091 -4.158 1.00 91.88 85 CYS A O 1
ATOM 688 N N . SER A 1 86 ? -0.578 6.666 -2.803 1.00 92.81 86 SER A N 1
ATOM 689 C CA . SER A 1 86 ? 0.124 7.519 -3.760 1.00 92.81 86 SER A CA 1
ATOM 690 C C . SER A 1 86 ? 1.331 6.769 -4.307 1.00 92.81 86 SER A C 1
ATOM 692 O O . SER A 1 86 ? 2.177 6.304 -3.542 1.00 92.81 86 SER A O 1
ATOM 694 N N . GLN A 1 87 ? 1.426 6.649 -5.626 1.00 92.44 87 GLN A N 1
ATOM 695 C CA . GLN A 1 87 ? 2.493 5.926 -6.310 1.00 92.44 87 GLN A CA 1
ATOM 696 C C . GLN A 1 87 ? 3.466 6.909 -6.958 1.00 92.44 87 GLN A C 1
ATOM 698 O O . GLN A 1 87 ? 3.056 7.873 -7.603 1.00 92.44 87 GLN A O 1
ATOM 703 N N . TYR A 1 88 ? 4.760 6.656 -6.800 1.00 91.50 88 TYR A N 1
ATOM 704 C CA . TYR A 1 88 ? 5.843 7.512 -7.270 1.00 91.50 88 TYR A CA 1
ATOM 705 C C . TYR A 1 88 ? 6.781 6.708 -8.165 1.00 91.50 88 TYR A C 1
ATOM 707 O O . TYR A 1 88 ? 7.157 5.578 -7.838 1.00 91.50 88 TYR A O 1
ATOM 715 N N . GLY A 1 89 ? 7.161 7.302 -9.294 1.00 89.50 89 GLY A N 1
ATOM 716 C CA . GLY A 1 89 ? 8.148 6.739 -10.210 1.00 89.50 89 GLY A CA 1
ATOM 717 C C . GLY A 1 89 ? 9.566 6.825 -9.661 1.00 89.50 89 GLY A C 1
ATOM 718 O O . GLY A 1 89 ? 9.804 7.302 -8.551 1.00 89.50 89 GLY A O 1
ATOM 719 N N . LEU A 1 90 ? 10.530 6.397 -10.473 1.00 82.69 90 LEU A N 1
ATOM 720 C CA . LEU A 1 90 ? 11.924 6.754 -10.237 1.00 82.69 90 LEU A CA 1
ATOM 721 C C . LEU A 1 90 ? 12.045 8.276 -10.275 1.00 82.69 90 LEU A C 1
ATOM 723 O O . LEU A 1 90 ? 11.621 8.911 -11.246 1.00 82.69 90 LEU A O 1
ATOM 727 N N . ALA A 1 91 ? 12.643 8.862 -9.240 1.00 68.31 91 ALA A N 1
ATOM 728 C CA . ALA A 1 91 ? 12.977 10.268 -9.298 1.00 68.31 91 ALA A CA 1
ATOM 729 C C . ALA A 1 91 ? 13.889 10.489 -10.509 1.00 68.31 91 ALA A C 1
ATOM 731 O O . ALA A 1 91 ? 14.953 9.869 -10.609 1.00 68.31 91 ALA A O 1
ATOM 732 N N . ARG A 1 92 ? 13.485 11.357 -11.448 1.00 57.47 92 ARG A N 1
ATOM 733 C CA . ARG A 1 92 ? 14.427 11.827 -12.467 1.00 57.47 92 ARG A CA 1
ATOM 734 C C . ARG A 1 92 ? 15.586 12.457 -11.701 1.00 57.47 92 ARG A C 1
ATOM 736 O O . ARG A 1 92 ? 15.351 13.362 -10.905 1.00 57.47 92 ARG A O 1
ATOM 743 N N . ARG A 1 93 ? 16.807 11.938 -11.879 1.00 47.25 93 ARG A N 1
ATOM 744 C CA . ARG A 1 93 ? 18.025 12.487 -11.265 1.00 47.25 93 ARG A CA 1
ATOM 745 C C . ARG A 1 93 ? 18.303 13.875 -11.846 1.00 47.25 93 ARG A C 1
ATOM 747 O O . ARG A 1 93 ? 19.198 14.028 -12.664 1.00 47.25 93 ARG A O 1
ATOM 754 N N . ASN A 1 94 ? 17.552 14.880 -11.423 1.00 47.03 94 ASN A N 1
ATOM 755 C CA . ASN A 1 94 ? 18.022 16.250 -11.459 1.00 47.03 94 ASN A CA 1
ATOM 756 C C . ASN A 1 94 ? 18.502 16.553 -10.044 1.00 47.03 94 ASN A C 1
ATOM 758 O O . ASN A 1 94 ? 17.722 16.606 -9.102 1.00 47.03 94 ASN A O 1
ATOM 762 N N . ILE A 1 95 ? 19.824 16.652 -9.911 1.00 53.84 95 ILE A N 1
ATOM 763 C CA . ILE A 1 95 ? 20.564 16.858 -8.656 1.00 53.84 95 ILE A CA 1
ATOM 764 C C . ILE A 1 95 ? 20.284 18.246 -8.043 1.00 53.84 95 ILE A C 1
ATOM 766 O O . ILE A 1 95 ? 20.693 18.531 -6.923 1.00 53.84 95 ILE A O 1
ATOM 770 N N . SER A 1 96 ? 19.537 19.106 -8.728 1.00 50.47 96 SER A N 1
ATOM 771 C CA . SER A 1 96 ? 19.066 20.365 -8.177 1.00 50.47 96 SER A CA 1
ATOM 772 C C . SER A 1 96 ? 17.677 20.181 -7.570 1.00 50.47 96 SER A C 1
ATOM 774 O O . SER A 1 96 ? 16.676 20.177 -8.284 1.00 50.47 96 SER A O 1
ATOM 776 N N . ASP A 1 97 ? 17.663 20.100 -6.247 1.00 46.12 97 ASP A N 1
ATOM 777 C CA . ASP A 1 97 ? 16.519 20.374 -5.3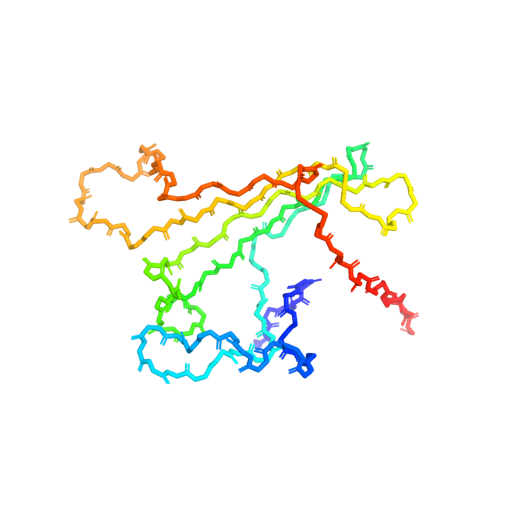80 1.00 46.12 97 ASP A CA 1
ATOM 778 C C . ASP A 1 97 ? 15.663 19.171 -4.940 1.00 46.12 97 ASP A C 1
ATOM 780 O O . ASP A 1 97 ? 14.526 18.945 -5.353 1.00 46.12 97 ASP A O 1
ATOM 784 N N . SER A 1 98 ? 16.228 18.409 -4.002 1.00 52.84 98 SER A N 1
ATOM 785 C CA . SER A 1 98 ? 15.562 17.372 -3.209 1.00 52.84 98 SER A CA 1
ATOM 786 C C . SER A 1 98 ? 14.472 17.898 -2.259 1.00 52.84 98 SER A C 1
ATOM 788 O O . SER A 1 98 ? 13.890 17.098 -1.523 1.00 52.84 98 SER A O 1
ATOM 790 N N . SER A 1 99 ? 14.188 19.208 -2.245 1.00 50.69 99 SER A N 1
ATOM 791 C CA . SER A 1 99 ? 13.194 19.812 -1.352 1.00 50.69 99 SER A CA 1
ATOM 792 C C . SER A 1 99 ? 11.801 19.974 -1.973 1.00 50.69 99 SER A C 1
ATOM 794 O O . SER A 1 99 ? 10.837 20.187 -1.236 1.00 50.69 99 SER A O 1
ATOM 796 N N . ILE A 1 100 ? 11.649 19.787 -3.292 1.00 52.47 100 ILE A N 1
ATOM 797 C CA . ILE A 1 100 ? 10.333 19.817 -3.943 1.00 52.47 100 ILE A CA 1
ATOM 798 C C . ILE A 1 100 ? 9.697 18.419 -3.880 1.00 52.47 100 ILE A C 1
ATOM 800 O O . ILE A 1 100 ? 10.248 17.466 -4.444 1.00 52.47 100 ILE A O 1
ATOM 804 N N . PRO A 1 101 ? 8.522 18.257 -3.238 1.00 56.56 101 PRO A N 1
ATOM 805 C CA . PRO A 1 101 ? 7.805 16.991 -3.252 1.00 56.56 101 PRO A CA 1
ATOM 806 C C . PRO A 1 101 ? 7.476 16.603 -4.695 1.00 56.56 101 PRO A C 1
ATOM 808 O O . PRO A 1 101 ? 6.761 17.323 -5.393 1.00 56.56 101 PRO A O 1
ATOM 811 N N . GLN A 1 102 ? 7.981 15.457 -5.157 1.00 66.69 102 GLN A N 1
ATOM 812 C CA . GLN A 1 102 ? 7.546 14.904 -6.437 1.00 66.69 102 GLN A CA 1
ATOM 813 C C . GLN A 1 102 ? 6.041 14.653 -6.384 1.00 66.69 102 GLN A C 1
ATOM 815 O O . GLN A 1 102 ? 5.556 14.001 -5.460 1.00 66.69 102 GLN A O 1
ATOM 820 N N . ALA A 1 103 ? 5.306 15.162 -7.372 1.00 77.44 103 ALA A N 1
ATOM 821 C CA . ALA A 1 103 ? 3.903 14.815 -7.528 1.00 77.44 103 ALA A CA 1
ATOM 822 C C . ALA A 1 103 ? 3.774 13.296 -7.774 1.00 77.44 103 ALA A C 1
ATOM 824 O O . ALA A 1 103 ? 4.613 12.717 -8.475 1.00 77.44 103 ALA A O 1
ATOM 825 N N . PRO A 1 104 ? 2.762 12.629 -7.195 1.00 82.62 104 PRO A N 1
ATOM 826 C CA . PRO A 1 104 ? 2.540 11.211 -7.442 1.00 82.62 104 PRO A CA 1
ATOM 827 C C . PRO A 1 104 ? 2.180 10.970 -8.913 1.00 82.62 104 PRO A C 1
ATOM 829 O O . PRO A 1 104 ? 1.431 11.739 -9.510 1.00 82.62 104 PRO A O 1
ATOM 832 N N . LEU A 1 105 ? 2.684 9.872 -9.481 1.00 82.81 105 LEU A N 1
ATOM 833 C CA . LEU A 1 105 ? 2.280 9.394 -10.807 1.00 82.81 105 LEU A CA 1
ATOM 834 C C . LEU A 1 105 ? 0.813 8.967 -10.816 1.00 82.81 105 LEU A C 1
ATOM 836 O O . LEU A 1 105 ? 0.111 9.150 -11.807 1.00 82.81 105 LEU A O 1
ATOM 840 N N . LYS A 1 106 ? 0.368 8.367 -9.709 1.00 83.94 106 LYS A N 1
ATOM 841 C CA . LYS A 1 106 ? -0.987 7.854 -9.548 1.00 83.94 106 LYS A CA 1
ATOM 842 C C . LYS A 1 106 ? -1.429 7.994 -8.103 1.00 83.94 106 LYS A C 1
ATOM 844 O O . LYS A 1 106 ? -0.639 7.764 -7.187 1.00 83.94 106 LYS A O 1
ATOM 849 N N . VAL A 1 107 ? -2.693 8.347 -7.906 1.00 82.94 107 VAL A N 1
ATOM 850 C CA . VAL A 1 107 ? -3.333 8.387 -6.591 1.00 82.94 107 VAL A CA 1
ATOM 851 C C . VAL A 1 107 ? -4.560 7.496 -6.643 1.00 82.94 107 VAL A C 1
ATOM 853 O O . VAL A 1 107 ? -5.409 7.648 -7.516 1.00 82.94 107 VAL A O 1
ATOM 856 N N . HIS A 1 108 ? -4.627 6.562 -5.707 1.00 83.25 108 HIS A N 1
ATOM 857 C CA . HIS A 1 108 ? -5.785 5.719 -5.459 1.00 83.25 108 HIS A CA 1
ATOM 858 C C . HIS A 1 108 ? -6.400 6.124 -4.130 1.00 83.25 108 HIS A C 1
ATOM 860 O O . HIS A 1 108 ? -5.673 6.198 -3.142 1.00 83.25 108 HIS A O 1
ATOM 866 N N . LEU A 1 109 ? -7.707 6.371 -4.090 1.00 83.62 109 LEU A N 1
ATOM 867 C CA . LEU A 1 109 ? -8.422 6.684 -2.855 1.00 83.62 109 LEU A CA 1
ATOM 868 C C . LEU A 1 109 ? -9.130 5.435 -2.333 1.00 83.62 109 LEU A C 1
ATOM 870 O O . LEU A 1 109 ? -9.697 4.661 -3.098 1.00 83.62 109 LEU A O 1
ATOM 874 N N . PHE A 1 110 ? -9.073 5.230 -1.021 1.00 82.44 110 PHE A N 1
ATOM 875 C CA . PHE A 1 110 ? -9.804 4.154 -0.355 1.00 82.44 110 PHE A CA 1
ATOM 876 C C . PHE A 1 110 ? -11.147 4.680 0.149 1.00 82.44 110 PHE A C 1
ATOM 878 O O . PHE A 1 110 ? -11.213 5.813 0.626 1.00 82.44 110 PHE A O 1
ATOM 885 N N . GLY A 1 111 ? -12.189 3.847 0.083 1.00 64.00 111 GLY A N 1
ATOM 886 C CA . GLY A 1 111 ? -13.539 4.186 0.551 1.00 64.00 111 GLY A CA 1
ATOM 887 C C . GLY A 1 111 ? -14.532 4.556 -0.558 1.00 64.00 111 GLY A C 1
ATOM 888 O O . GLY A 1 111 ? -15.729 4.552 -0.301 1.00 64.00 111 GLY A O 1
ATOM 889 N N . GLU A 1 112 ? -14.063 4.804 -1.786 1.00 63.72 112 GLU A N 1
ATOM 890 C CA . GLU A 1 112 ? -14.922 4.913 -2.983 1.00 63.72 112 GLU A CA 1
ATOM 891 C C . GLU A 1 112 ? -15.032 3.569 -3.723 1.00 63.72 112 GLU A C 1
ATOM 893 O O . GLU A 1 112 ? -16.094 3.204 -4.222 1.00 63.72 112 GLU A O 1
ATOM 898 N N . GLU A 1 113 ? -13.954 2.783 -3.702 1.00 54.28 113 GLU A N 1
ATOM 899 C CA . GLU A 1 113 ? -13.912 1.386 -4.132 1.00 54.28 113 GLU A CA 1
ATOM 900 C C . GLU A 1 113 ? -13.657 0.511 -2.893 1.00 54.28 113 GLU A C 1
ATOM 902 O O . GLU A 1 113 ? -12.765 0.786 -2.083 1.00 54.28 113 GLU A O 1
ATOM 907 N N . LEU A 1 114 ? -14.479 -0.520 -2.692 1.00 40.94 114 LEU A N 1
ATOM 908 C CA . LEU A 1 114 ? -14.452 -1.376 -1.502 1.00 40.94 114 LEU A CA 1
ATOM 909 C C . LEU A 1 114 ? -13.178 -2.244 -1.507 1.00 40.94 114 LEU A C 1
ATOM 911 O O . LEU A 1 114 ? -13.122 -3.284 -2.159 1.00 40.94 114 LEU A O 1
ATOM 915 N N . VAL A 1 115 ? -12.139 -1.822 -0.781 1.00 53.00 115 VAL A N 1
ATOM 916 C CA . VAL A 1 115 ? -10.906 -2.605 -0.594 1.00 53.00 115 VAL A CA 1
ATOM 917 C C . VAL A 1 115 ? -11.033 -3.422 0.690 1.00 53.00 115 VAL A C 1
ATOM 919 O O . VAL A 1 115 ? -10.922 -2.891 1.795 1.00 53.00 115 VAL A O 1
ATOM 922 N N . TYR A 1 116 ? -11.269 -4.727 0.548 1.00 46.19 116 TYR A N 1
ATOM 923 C CA . TYR A 1 116 ? -11.287 -5.652 1.680 1.00 46.19 116 TYR A CA 1
ATOM 924 C C . TYR A 1 116 ? -9.850 -5.893 2.161 1.00 46.19 116 TYR A C 1
ATOM 926 O O . TYR A 1 116 ? -9.040 -6.485 1.446 1.00 46.19 116 TYR A O 1
ATOM 934 N N . ILE A 1 117 ? -9.524 -5.443 3.374 1.00 54.28 117 ILE A N 1
ATOM 935 C CA . ILE A 1 117 ? -8.274 -5.805 4.049 1.00 54.28 117 ILE A CA 1
ATOM 936 C C . ILE A 1 117 ? -8.619 -6.788 5.160 1.00 54.28 117 ILE A C 1
ATOM 938 O O . ILE A 1 117 ? -9.220 -6.415 6.161 1.00 54.28 117 ILE A O 1
ATOM 942 N N . SER A 1 118 ? -8.190 -8.041 5.016 1.00 51.38 118 SER A N 1
ATOM 943 C CA . SER A 1 118 ? -8.085 -8.948 6.159 1.00 51.38 118 SER A CA 1
ATOM 944 C C . SER A 1 118 ? -6.857 -8.548 6.977 1.00 51.38 118 SER A C 1
ATOM 946 O O . SER A 1 118 ? -5.757 -9.052 6.750 1.00 51.38 118 SER A O 1
ATOM 948 N N . ALA A 1 119 ? -7.029 -7.597 7.892 1.00 52.28 119 ALA A N 1
ATOM 949 C CA . ALA A 1 119 ? -6.019 -7.288 8.893 1.00 52.28 119 ALA A CA 1
ATOM 950 C C . ALA A 1 119 ? -6.132 -8.326 10.016 1.00 52.28 119 ALA A C 1
ATOM 952 O O . ALA A 1 119 ? -7.196 -8.498 10.606 1.00 52.28 119 ALA A O 1
ATOM 953 N N . ARG A 1 120 ? -5.043 -9.043 10.299 1.00 47.84 120 ARG A N 1
ATOM 954 C CA . ARG A 1 120 ? -4.921 -9.871 11.502 1.00 47.84 120 ARG A CA 1
ATOM 955 C C . ARG A 1 120 ? -4.010 -9.128 12.469 1.00 47.84 120 ARG A C 1
ATOM 957 O O . ARG A 1 120 ? -2.848 -8.904 12.140 1.00 47.84 120 ARG A O 1
ATOM 964 N N . ILE A 1 121 ? -4.536 -8.754 13.630 1.00 49.75 121 ILE A N 1
ATOM 965 C CA . ILE A 1 121 ? -3.712 -8.373 14.778 1.00 49.75 121 ILE A CA 1
ATOM 966 C C . ILE A 1 121 ? -3.267 -9.691 15.415 1.00 49.75 121 ILE A C 1
ATOM 968 O O . ILE A 1 121 ? -4.106 -10.508 15.793 1.00 49.75 121 ILE A O 1
ATOM 972 N N . GLU A 1 122 ? -1.964 -9.955 15.440 1.00 49.22 122 GLU A N 1
ATOM 973 C CA . GLU A 1 122 ? -1.410 -11.007 16.293 1.00 49.22 122 GLU A CA 1
ATOM 974 C C . GLU A 1 122 ? -1.029 -10.330 17.607 1.00 49.22 122 GLU A C 1
ATOM 976 O O . GLU A 1 122 ? -0.141 -9.478 17.625 1.00 49.22 122 GLU A O 1
ATOM 981 N N . ASP A 1 123 ? -1.753 -10.647 18.683 1.00 42.06 123 ASP A N 1
ATOM 982 C CA . ASP A 1 123 ? -1.408 -10.169 20.018 1.00 42.06 123 ASP A CA 1
ATOM 983 C C . ASP A 1 123 ? 0.023 -10.611 20.339 1.00 42.06 123 ASP A C 1
ATOM 985 O O . ASP A 1 123 ? 0.345 -11.803 20.336 1.00 42.06 123 ASP A O 1
ATOM 989 N N . TYR A 1 124 ? 0.896 -9.640 20.600 1.00 44.06 124 TYR A N 1
ATOM 990 C CA . TYR A 1 124 ? 2.239 -9.908 21.086 1.00 44.06 124 TYR A CA 1
ATOM 991 C C . TYR A 1 124 ? 2.121 -10.366 22.542 1.00 44.06 124 TYR A C 1
ATOM 993 O O . TYR A 1 124 ? 2.040 -9.549 23.460 1.00 44.06 124 TYR A O 1
ATOM 1001 N N . ILE A 1 125 ? 2.074 -11.681 22.768 1.00 37.62 125 ILE A N 1
ATOM 1002 C CA . ILE A 1 125 ? 2.274 -12.237 24.107 1.00 37.62 125 ILE A CA 1
ATOM 1003 C C . ILE A 1 125 ? 3.764 -12.080 24.409 1.00 37.62 125 ILE A C 1
ATOM 1005 O O . ILE A 1 125 ? 4.586 -12.890 23.982 1.00 37.62 125 ILE A O 1
ATOM 1009 N N . ALA A 1 126 ? 4.113 -11.001 25.109 1.00 46.28 126 ALA A N 1
ATOM 1010 C CA . ALA A 1 126 ? 5.399 -10.902 25.778 1.00 46.28 126 ALA A CA 1
ATOM 1011 C C . ALA A 1 126 ? 5.449 -12.004 26.850 1.00 46.28 126 ALA A C 1
ATOM 1013 O O . ALA A 1 126 ? 4.711 -11.945 27.835 1.00 46.28 126 ALA A O 1
ATOM 1014 N N . GLY A 1 127 ? 6.248 -13.038 26.587 1.00 41.41 127 GLY A N 1
ATOM 1015 C CA . GLY A 1 127 ? 6.696 -14.009 27.586 1.00 41.41 127 GLY A CA 1
ATOM 1016 C C . GLY A 1 127 ? 7.922 -13.510 28.334 1.00 41.41 127 GLY A C 1
ATOM 1017 O O . GLY A 1 127 ? 8.651 -12.665 27.765 1.00 41.41 127 GLY A O 1
#

Secondary structure (DSSP, 8-state):
-PPPP---EEE--SGGGGGSPPPTTSPPPPSEEE-EEEEEETTTTEEEEEEEHHHHHSS-BTTBSEEEEEEEEPTTSSSEEEEEEEEE-PPP---S-TTSPPPPSEEEEESSS--------------

Organism: NCBI:txid420281

Radius of gyration: 16.04 Å; chains: 1; bounding box: 38×38×42 Å

Sequence (127 aa):
MHPPEILAYISSKNPHTRVWPALDNGAPIPARVPFRRVSWDPGERLFRGEICWVDDFHATWQGCAKWCYRIKFDSSFTCIVSGGCSQYGLARRNISDSSIPQAPLKVHLFGEELVYISARIEDYIAG

pLDDT: mean 79.17, std 17.98, range [37.62, 95.81]